Protein AF-M1D5B2-F1 (afdb_monomer)

Organism: Solanum tuberosum (NCBI:txid4113)

Solvent-accessible surface area (backbone atoms only — not comparable to full-atom values): 8892 Å² total; per-residue (Å²): 128,67,64,57,45,89,37,72,75,81,72,90,54,98,83,49,66,92,49,88,46,33,29,55,87,77,43,52,62,57,51,52,54,51,50,54,52,47,50,55,58,47,62,79,42,49,91,76,48,95,70,84,86,84,87,82,86,75,42,29,73,97,74,69,54,26,64,58,57,41,49,77,73,46,72,56,67,94,58,90,78,86,86,87,84,77,85,53,96,89,54,63,88,95,66,84,89,84,73,86,74,86,88,73,84,89,85,86,88,87,85,87,82,88,81,82,79,84,81,76,83,78,82,78,127

Mean predicted aligned error: 6.57 Å

Secondary structure (DSSP, 8-state):
----EE-------TT--SSTTEE-TT-HHHHHHHHHHHHHHHHTTGGG-SS-PPP-----TTTS-HHHHHHHTTTTTT-S--------TTS-TT-----SS--S----------PPP--------

Sequence (125 aa):
MNQSINLKELVDSEYKSKINGKMHACGHDAHVTMLLGAARLLQNRRDKLKGTVKLVFQPAEEGYAGASYMIEEGALDGVKAIFGMHVWPFIPTGIIGSRPGPIMAGAGRFTAIMARERWTCSNTT

Radius of gyration: 23.42 Å; Cα contacts (8 Å, |Δi|>4): 69; chains: 1; bounding box: 83×30×47 Å

pLDDT: mean 91.35, std 10.66, range [48.66, 98.44]

Foldseek 3Di:
DPQWAQAADPDDDPPADPDGRTDNPQCLVVQVVVLVVVVVVCVVCVVVDPDDDQRDSFPDPVPPPSVVVCVVVCSCPVPPDDDDDGDDPPDDPPDDDDDPDDDDDDDDDDDDDDDDDDDDDDDDD

InterPro domains:
  IPR002933 Peptidase M20 [PF01546] (14-101)
  IPR017439 Amidohydrolase [PTHR11014] (5-114)

Structure (mmCIF, N/CA/C/O backbone):
data_AF-M1D5B2-F1
#
_entry.id   AF-M1D5B2-F1
#
loop_
_atom_site.group_PDB
_atom_site.id
_atom_site.type_symbol
_atom_site.label_atom_id
_atom_site.label_alt_id
_atom_site.label_comp_id
_atom_site.label_asym_id
_atom_site.label_entity_id
_ato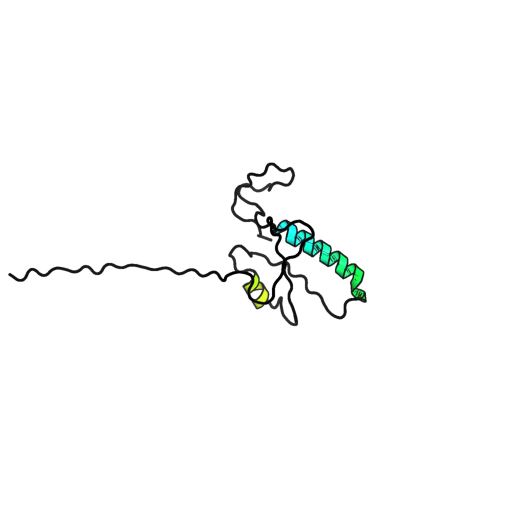m_site.label_seq_id
_atom_site.pdbx_PDB_ins_code
_atom_site.Cartn_x
_atom_site.Cartn_y
_atom_site.Cartn_z
_atom_site.occupancy
_atom_site.B_iso_or_equiv
_atom_site.auth_seq_id
_atom_site.auth_comp_id
_atom_site.auth_asym_id
_atom_site.auth_atom_id
_atom_site.pdbx_PDB_model_num
ATOM 1 N N . MET A 1 1 ? 0.283 11.909 -6.401 1.00 48.66 1 MET A N 1
ATOM 2 C CA . MET A 1 1 ? 0.651 10.562 -5.913 1.00 48.66 1 MET A CA 1
ATOM 3 C C . MET A 1 1 ? 1.099 9.752 -7.127 1.00 48.66 1 MET A C 1
ATOM 5 O O . MET A 1 1 ? 0.278 9.488 -7.993 1.00 48.66 1 MET A O 1
ATOM 9 N N . ASN A 1 2 ? 2.401 9.496 -7.291 1.00 59.34 2 ASN A N 1
ATOM 10 C CA . ASN A 1 2 ? 2.932 8.802 -8.472 1.00 59.34 2 ASN A CA 1
ATOM 11 C C . ASN A 1 2 ? 2.899 7.284 -8.230 1.00 59.34 2 ASN A C 1
ATOM 13 O O . ASN A 1 2 ? 3.831 6.741 -7.647 1.00 59.34 2 ASN A O 1
ATOM 17 N N . GLN A 1 3 ? 1.793 6.640 -8.605 1.00 72.69 3 GLN A N 1
ATOM 18 C CA . GLN A 1 3 ? 1.590 5.183 -8.502 1.00 72.69 3 GLN A CA 1
ATOM 19 C C . GLN A 1 3 ? 1.287 4.539 -9.865 1.00 72.69 3 GLN A C 1
ATOM 21 O O . GLN A 1 3 ? 0.752 3.436 -9.941 1.00 72.69 3 GLN A O 1
ATOM 26 N N . SER A 1 4 ? 1.572 5.270 -10.946 1.00 80.88 4 SER A N 1
ATOM 27 C CA . SER A 1 4 ? 1.425 4.792 -12.321 1.00 80.88 4 SER A CA 1
ATOM 28 C C . SER A 1 4 ? 2.779 4.344 -12.856 1.00 80.88 4 SER A C 1
ATOM 30 O O . SER A 1 4 ? 3.799 5.004 -12.626 1.00 80.88 4 SER A O 1
ATOM 32 N N . ILE A 1 5 ? 2.785 3.252 -13.609 1.00 84.94 5 ILE A N 1
ATOM 33 C CA . ILE A 1 5 ? 3.995 2.723 -14.236 1.00 84.94 5 ILE A CA 1
ATOM 34 C C . ILE A 1 5 ? 4.137 3.222 -15.673 1.00 84.94 5 ILE A C 1
ATOM 36 O O . ILE A 1 5 ? 3.162 3.641 -16.298 1.00 84.94 5 ILE A O 1
ATOM 40 N N . ASN A 1 6 ? 5.368 3.183 -16.193 1.00 88.62 6 ASN A N 1
ATOM 41 C CA . ASN A 1 6 ? 5.669 3.496 -17.590 1.00 88.62 6 ASN A CA 1
ATOM 42 C C . ASN A 1 6 ? 5.247 2.329 -18.490 1.00 88.62 6 ASN A C 1
ATOM 44 O O . ASN A 1 6 ? 6.071 1.498 -18.868 1.00 88.62 6 ASN A O 1
ATOM 48 N N . LEU A 1 7 ? 3.957 2.255 -18.801 1.00 88.56 7 LEU A N 1
ATOM 49 C CA . LEU A 1 7 ? 3.382 1.224 -19.651 1.00 88.56 7 LEU A CA 1
ATOM 50 C C . LEU A 1 7 ? 2.316 1.837 -20.558 1.00 88.56 7 LEU A C 1
ATOM 52 O O . LEU A 1 7 ? 1.515 2.669 -20.127 1.00 88.56 7 LEU A O 1
ATOM 56 N N . LYS A 1 8 ? 2.299 1.419 -21.826 1.00 89.19 8 LYS A N 1
ATOM 57 C CA . LYS A 1 8 ? 1.218 1.766 -22.748 1.00 89.19 8 LYS A CA 1
ATOM 58 C C . LYS A 1 8 ? -0.011 0.929 -22.406 1.00 89.19 8 LYS A C 1
ATOM 60 O O . LYS A 1 8 ? 0.033 -0.294 -22.506 1.00 89.19 8 LYS A O 1
ATOM 65 N N . GLU A 1 9 ? -1.103 1.596 -22.061 1.00 91.38 9 GLU A N 1
ATOM 66 C CA . GLU A 1 9 ? -2.392 0.941 -21.880 1.00 91.38 9 GLU A CA 1
ATOM 67 C C . GLU A 1 9 ? -2.927 0.454 -23.233 1.00 91.38 9 GLU A C 1
ATOM 69 O O . GLU A 1 9 ? -3.011 1.220 -24.195 1.00 91.38 9 GLU A O 1
ATOM 74 N N . LEU A 1 10 ? -3.218 -0.846 -23.317 1.00 91.62 10 LEU A N 1
ATOM 75 C CA . LEU A 1 10 ? -3.745 -1.493 -24.525 1.00 91.62 10 LEU A CA 1
ATOM 76 C C . LEU A 1 10 ? -5.254 -1.737 -24.451 1.00 91.62 10 LEU A C 1
ATOM 78 O O . LEU A 1 10 ? -5.873 -2.030 -25.470 1.00 91.62 10 LEU A O 1
ATOM 82 N N . VAL A 1 11 ? -5.832 -1.639 -23.252 1.00 89.06 11 VAL A N 1
ATOM 83 C CA . VAL A 1 11 ? -7.267 -1.808 -23.032 1.00 89.06 11 VAL A CA 1
ATOM 84 C C . VAL A 1 11 ? -7.992 -0.595 -23.601 1.00 89.06 11 VAL A C 1
ATOM 86 O O . VAL A 1 11 ? -7.654 0.546 -23.281 1.00 89.06 11 VAL A O 1
ATOM 89 N N . ASP A 1 12 ? -9.005 -0.839 -24.429 1.00 89.81 12 ASP A N 1
ATOM 90 C CA . ASP A 1 12 ? -9.911 0.218 -24.861 1.00 89.81 12 ASP A CA 1
ATOM 91 C C . ASP A 1 12 ? -11.080 0.310 -23.878 1.00 89.81 12 ASP A C 1
ATOM 93 O O . ASP A 1 12 ? -11.957 -0.551 -23.828 1.00 89.81 12 ASP A O 1
ATOM 97 N N . SER A 1 13 ? -11.019 1.326 -23.023 1.00 90.06 13 SER A N 1
ATOM 98 C CA . SER A 1 13 ? -11.967 1.589 -21.943 1.00 90.06 13 SER A CA 1
ATOM 99 C C . SER A 1 13 ? -12.228 3.087 -21.855 1.00 90.06 13 SER A C 1
ATOM 101 O O . SER A 1 13 ? -11.328 3.898 -22.092 1.00 90.06 13 SER A O 1
ATOM 103 N N . GLU A 1 14 ? -13.440 3.468 -21.452 1.00 94.25 14 GLU A N 1
ATOM 104 C CA . GLU A 1 14 ? -13.795 4.865 -21.164 1.00 94.25 14 GLU A CA 1
ATOM 105 C C . GLU A 1 14 ? -12.971 5.449 -20.003 1.00 94.25 14 GLU A C 1
ATOM 107 O O . GLU A 1 14 ? -12.782 6.663 -19.915 1.00 94.25 14 GLU A O 1
ATOM 112 N N . TYR A 1 15 ? -12.440 4.580 -19.137 1.00 91.25 15 TYR A N 1
ATOM 113 C CA . TYR A 1 15 ? -11.644 4.944 -17.963 1.00 91.25 15 TYR A CA 1
ATOM 114 C C . TYR A 1 15 ? -10.132 4.849 -18.190 1.00 91.25 15 TYR A C 1
ATOM 116 O O . TYR A 1 15 ? -9.372 4.989 -17.231 1.00 91.25 15 TYR A O 1
ATOM 124 N N . LYS A 1 16 ? -9.687 4.615 -19.434 1.00 92.75 16 LYS A N 1
ATOM 125 C CA . LYS A 1 16 ? -8.260 4.527 -19.754 1.00 92.75 16 LYS A CA 1
ATOM 126 C C . LYS A 1 16 ? -7.508 5.787 -19.343 1.00 92.75 16 LYS A C 1
ATOM 128 O O . LYS A 1 16 ? -8.050 6.899 -19.328 1.00 92.75 16 LYS A O 1
ATOM 133 N N . SER A 1 17 ? -6.226 5.619 -19.057 1.00 94.38 17 SER A N 1
ATOM 134 C CA . SER A 1 17 ? -5.330 6.718 -18.749 1.00 94.38 17 SER A CA 1
ATOM 135 C C . SER A 1 17 ? -5.370 7.785 -19.841 1.00 94.38 17 SER A C 1
ATOM 137 O O . SER A 1 17 ? -5.231 7.514 -21.034 1.00 94.38 17 SER A O 1
ATOM 139 N N . LYS A 1 18 ? -5.510 9.040 -19.411 1.00 93.50 18 LYS A N 1
ATOM 140 C CA . LYS A 1 18 ? -5.403 10.215 -20.288 1.00 93.50 18 LYS A CA 1
ATOM 141 C C . LYS A 1 18 ? -3.948 10.619 -20.545 1.00 93.50 18 LYS A C 1
ATOM 143 O O . LYS A 1 18 ? -3.697 11.524 -21.336 1.00 93.50 18 LYS A O 1
ATOM 148 N N . ILE A 1 19 ? -2.993 9.983 -19.861 1.00 92.88 19 ILE A N 1
ATOM 149 C CA . ILE A 1 19 ? -1.563 10.260 -19.976 1.00 92.88 19 ILE A CA 1
ATOM 150 C C . ILE A 1 19 ? -0.919 9.116 -20.756 1.00 92.88 19 ILE A C 1
ATOM 152 O O . ILE A 1 19 ? -0.776 8.001 -20.254 1.00 92.88 19 ILE A O 1
ATOM 156 N N . ASN A 1 20 ? -0.499 9.407 -21.986 1.00 90.81 20 ASN A N 1
ATOM 157 C CA . ASN A 1 20 ? 0.148 8.422 -22.847 1.00 90.81 20 ASN A CA 1
ATOM 158 C C . ASN A 1 20 ? 1.399 7.826 -22.181 1.00 90.81 20 ASN A C 1
ATOM 160 O O . ASN A 1 20 ? 2.264 8.549 -21.689 1.00 90.81 20 ASN A O 1
ATOM 164 N N . GLY A 1 21 ? 1.495 6.493 -22.194 1.00 92.19 21 GLY A N 1
ATOM 165 C CA . GLY A 1 21 ? 2.613 5.751 -21.605 1.00 92.19 21 GLY A CA 1
ATOM 166 C C . GLY A 1 21 ? 2.577 5.636 -20.080 1.00 92.19 21 GLY A C 1
ATOM 167 O O . GLY A 1 21 ? 3.567 5.200 -19.497 1.00 92.19 21 GLY A O 1
ATOM 168 N N . LYS A 1 22 ? 1.467 6.012 -19.431 1.00 91.56 22 LYS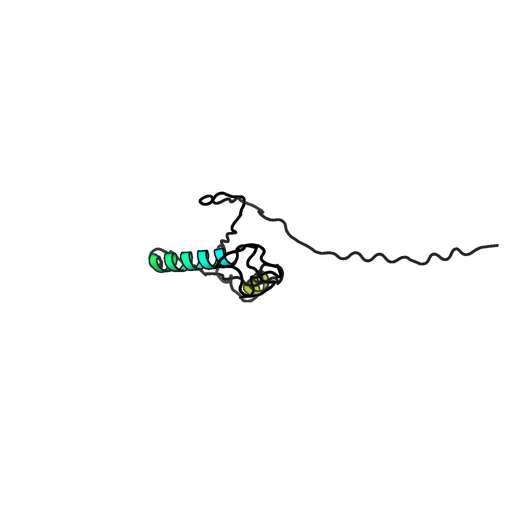 A N 1
ATOM 169 C CA . LYS A 1 22 ? 1.239 5.825 -17.996 1.00 91.56 22 LYS A CA 1
ATOM 170 C C . LYS A 1 22 ? -0.050 5.055 -17.750 1.00 91.56 22 LYS A C 1
ATOM 172 O O . LYS A 1 22 ? -1.060 5.363 -18.370 1.00 91.56 22 LYS A O 1
ATOM 177 N N . MET A 1 23 ? -0.026 4.111 -16.812 1.00 93.38 23 MET A N 1
ATOM 178 C CA . MET A 1 23 ? -1.170 3.258 -16.470 1.00 93.38 23 MET A CA 1
ATOM 179 C C . MET A 1 23 ? -1.071 2.770 -15.014 1.00 93.38 23 MET A C 1
ATOM 181 O O . MET A 1 23 ? 0.031 2.539 -14.512 1.00 93.38 23 MET A O 1
ATOM 185 N N . HIS A 1 24 ? -2.210 2.564 -14.343 1.00 93.31 24 HIS A N 1
ATOM 186 C CA . HIS A 1 24 ? -2.290 1.875 -13.045 1.00 93.31 24 HIS A CA 1
ATOM 187 C C . HIS A 1 24 ? -2.391 0.352 -13.222 1.00 93.31 24 HIS A C 1
ATOM 189 O O . HIS A 1 24 ? -3.380 -0.280 -12.871 1.00 93.31 24 HIS A O 1
ATOM 195 N N . ALA A 1 25 ? -1.348 -0.261 -13.783 1.00 92.62 25 ALA A N 1
ATOM 196 C CA . ALA A 1 25 ? -1.397 -1.672 -14.178 1.00 92.62 25 ALA A CA 1
ATOM 197 C C . ALA A 1 25 ? -1.392 -2.663 -13.002 1.00 92.62 25 ALA A C 1
ATOM 199 O O . ALA A 1 25 ? -1.743 -3.824 -13.188 1.00 92.62 25 ALA A O 1
ATOM 200 N N . CYS A 1 26 ? -0.999 -2.209 -11.809 1.00 94.50 26 CYS A N 1
ATOM 201 C CA . CYS A 1 26 ? -0.958 -3.012 -10.586 1.00 94.50 26 CYS A CA 1
ATOM 202 C C . CYS A 1 26 ? -2.230 -2.855 -9.719 1.00 94.50 26 CYS A C 1
ATOM 204 O O . CYS A 1 26 ? -2.354 -3.452 -8.652 1.00 94.50 26 CYS A O 1
ATOM 206 N N . GLY A 1 27 ? -3.207 -2.053 -10.170 1.00 94.50 27 GLY A N 1
ATOM 207 C CA . GLY A 1 27 ? -4.467 -1.833 -9.449 1.00 94.50 27 GLY A CA 1
ATOM 208 C C . GLY A 1 27 ? -4.362 -0.891 -8.243 1.00 94.50 27 GLY A C 1
ATOM 209 O O . GLY A 1 27 ? -5.206 -0.940 -7.347 1.00 94.50 27 GLY A O 1
ATOM 210 N N . HIS A 1 28 ? -3.333 -0.038 -8.188 1.00 96.69 28 HIS A N 1
ATOM 211 C CA . HIS A 1 28 ? -3.150 0.939 -7.104 1.00 96.69 28 HIS A CA 1
ATOM 212 C C . HIS A 1 28 ? -4.285 1.969 -7.017 1.00 96.69 28 HIS A C 1
ATOM 214 O O . HIS A 1 28 ? -4.609 2.450 -5.933 1.00 96.69 28 HIS A O 1
ATOM 220 N N . ASP A 1 29 ? -4.917 2.286 -8.143 1.00 95.19 29 ASP A N 1
ATOM 221 C CA . ASP A 1 29 ? -6.162 3.048 -8.196 1.00 95.19 29 ASP A CA 1
ATOM 222 C C . ASP A 1 29 ? -7.285 2.349 -7.414 1.00 95.19 29 ASP A C 1
ATOM 224 O O . ASP A 1 29 ? -7.902 2.963 -6.540 1.00 95.19 29 ASP A O 1
ATOM 228 N N . ALA A 1 30 ? -7.481 1.046 -7.635 1.00 96.00 30 ALA A N 1
ATOM 229 C CA . ALA A 1 30 ? -8.449 0.250 -6.890 1.00 96.00 30 ALA A CA 1
ATOM 230 C C . ALA A 1 30 ? -8.132 0.220 -5.385 1.00 96.00 30 ALA A C 1
ATOM 232 O O . ALA A 1 30 ? -9.039 0.412 -4.574 1.00 96.00 30 ALA A O 1
ATOM 233 N N . HIS A 1 31 ? -6.865 0.044 -4.983 1.00 97.88 31 HIS A N 1
ATOM 234 C CA . HIS A 1 31 ? -6.481 0.041 -3.559 1.00 97.88 31 HIS A CA 1
ATOM 235 C C . HIS A 1 31 ? -6.771 1.380 -2.881 1.00 97.88 31 HIS A C 1
ATOM 237 O O . HIS A 1 31 ? -7.325 1.402 -1.780 1.00 97.88 31 HIS A O 1
ATOM 243 N N . VAL A 1 32 ? -6.456 2.500 -3.543 1.00 97.62 32 VAL A N 1
ATOM 244 C CA . VAL A 1 32 ? -6.758 3.845 -3.031 1.00 97.62 32 VAL A CA 1
ATOM 245 C C . VAL A 1 32 ? -8.266 4.026 -2.866 1.00 97.62 32 VAL A C 1
ATOM 247 O O . VAL A 1 32 ? -8.716 4.459 -1.803 1.00 97.62 32 VAL A O 1
ATOM 250 N N . THR A 1 33 ? -9.068 3.648 -3.867 1.00 97.62 33 THR A N 1
ATOM 251 C CA . THR A 1 33 ? -10.535 3.729 -3.783 1.00 97.62 33 THR A CA 1
ATOM 252 C C . THR A 1 33 ? -11.095 2.851 -2.661 1.00 97.62 33 THR A C 1
ATOM 254 O O . THR A 1 33 ? -11.944 3.308 -1.891 1.00 97.62 33 THR A O 1
ATOM 257 N N . MET A 1 34 ? -10.603 1.618 -2.513 1.00 97.88 34 MET A N 1
ATOM 258 C CA . MET A 1 34 ? -11.006 0.709 -1.436 1.00 97.88 34 MET A CA 1
ATOM 259 C C . MET A 1 34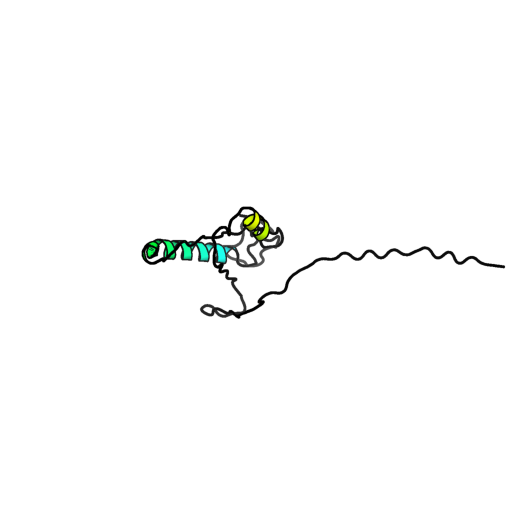 ? -10.671 1.282 -0.054 1.00 97.88 34 MET A C 1
ATOM 261 O O . MET A 1 34 ? -11.524 1.256 0.837 1.00 97.88 34 MET A O 1
ATOM 265 N N . LEU A 1 35 ? -9.475 1.856 0.128 1.00 98.25 35 LEU A N 1
ATOM 266 C CA . LEU A 1 35 ? -9.070 2.459 1.400 1.00 98.25 35 LEU A CA 1
ATOM 267 C C . LEU A 1 35 ? -9.891 3.712 1.733 1.00 98.25 35 LEU A C 1
ATOM 269 O O . LEU A 1 35 ? -10.263 3.900 2.889 1.00 98.25 35 LEU A O 1
ATOM 273 N N . LEU A 1 36 ? -10.245 4.535 0.741 1.00 98.44 36 LEU A N 1
ATOM 274 C CA . LEU A 1 36 ? -11.174 5.658 0.928 1.00 98.44 36 LEU A CA 1
ATOM 275 C C . LEU A 1 36 ? -12.576 5.179 1.344 1.00 98.44 36 LEU A C 1
ATOM 277 O O . LEU A 1 36 ? -13.200 5.765 2.232 1.00 98.44 36 LEU A O 1
ATOM 281 N N . GLY A 1 37 ? -13.062 4.082 0.758 1.00 98.38 37 GLY A N 1
ATOM 282 C CA . GLY A 1 37 ? -14.304 3.432 1.180 1.00 98.38 37 GLY A CA 1
ATOM 283 C C . GLY A 1 37 ? -14.235 2.937 2.628 1.00 98.38 37 GLY A C 1
ATOM 284 O O . GLY A 1 37 ? -15.127 3.226 3.431 1.00 98.38 37 GLY A O 1
ATOM 285 N N . ALA A 1 38 ? -13.143 2.260 2.993 1.00 97.88 38 ALA A N 1
ATOM 286 C CA . ALA A 1 38 ? -12.893 1.818 4.362 1.00 97.88 38 ALA A CA 1
ATOM 287 C C . ALA A 1 38 ? -12.828 3.002 5.338 1.00 97.88 38 ALA A C 1
ATOM 289 O O . ALA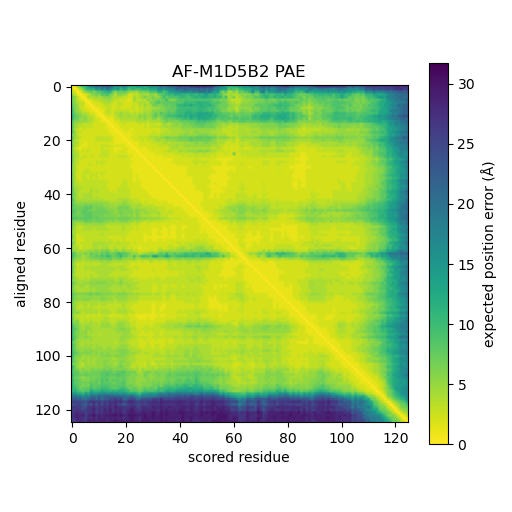 A 1 38 ? -13.456 2.949 6.393 1.00 97.88 38 ALA A O 1
ATOM 290 N N . ALA A 1 39 ? -12.160 4.098 4.967 1.00 98.00 39 ALA A N 1
ATOM 291 C CA . ALA A 1 39 ? -12.086 5.323 5.759 1.00 98.00 39 ALA A CA 1
ATOM 292 C C . ALA A 1 39 ? -13.480 5.872 6.087 1.00 98.00 39 ALA A C 1
ATOM 294 O O . ALA A 1 39 ? -13.777 6.160 7.246 1.00 98.00 39 ALA A O 1
ATOM 295 N N . ARG A 1 40 ? -14.371 5.939 5.088 1.00 98.31 40 ARG A N 1
ATOM 296 C CA . ARG A 1 40 ? -15.764 6.368 5.277 1.00 98.31 40 ARG A CA 1
ATOM 297 C C . ARG A 1 40 ? -16.521 5.447 6.237 1.00 98.31 40 ARG A C 1
ATOM 299 O O . ARG A 1 40 ? -17.219 5.926 7.129 1.00 98.31 40 ARG A O 1
ATOM 306 N N . LEU A 1 41 ? -16.393 4.131 6.070 1.00 98.19 41 LEU A N 1
ATOM 307 C CA . LEU A 1 41 ? -17.071 3.150 6.926 1.00 98.19 41 LEU A CA 1
ATOM 308 C C . LEU A 1 41 ? -16.554 3.175 8.369 1.00 98.19 41 LEU A C 1
ATOM 310 O O . LEU A 1 41 ? -17.352 3.069 9.300 1.00 98.19 41 LEU A O 1
ATOM 314 N N . LEU A 1 42 ? -15.243 3.331 8.552 1.00 97.75 42 LEU A N 1
ATOM 315 C CA . LEU A 1 42 ? -14.599 3.449 9.859 1.00 97.75 42 LEU A CA 1
ATOM 316 C C . LEU A 1 42 ? -15.004 4.742 10.560 1.00 97.75 42 LEU A C 1
ATOM 318 O O . LEU A 1 42 ? -15.350 4.707 11.738 1.00 97.75 42 LEU A O 1
ATOM 322 N N . GLN A 1 43 ? -15.034 5.859 9.832 1.00 97.56 43 GLN A N 1
ATOM 323 C CA . GLN A 1 43 ? -15.458 7.145 10.377 1.00 97.56 43 GLN A CA 1
ATOM 324 C C . GLN A 1 43 ? -16.901 7.086 10.896 1.00 97.56 43 GLN A C 1
ATOM 326 O O . GLN A 1 43 ? -17.177 7.546 12.001 1.00 97.56 43 GLN A O 1
ATOM 331 N N . ASN A 1 44 ? -17.801 6.437 10.153 1.00 97.81 44 ASN A N 1
ATOM 332 C CA . ASN A 1 44 ? -19.197 6.235 10.558 1.00 97.81 44 ASN A CA 1
ATOM 333 C C . ASN A 1 44 ? -19.374 5.290 11.760 1.00 97.81 44 ASN A C 1
ATOM 335 O O . ASN A 1 44 ? -20.482 5.154 12.270 1.00 97.81 44 ASN A O 1
ATOM 339 N N . ARG A 1 45 ? -18.315 4.588 12.177 1.00 96.94 45 ARG A N 1
ATOM 340 C CA . ARG A 1 45 ? -18.318 3.621 13.287 1.00 96.94 45 ARG A CA 1
ATOM 341 C C . ARG A 1 45 ? -17.270 3.966 14.343 1.00 96.94 45 ARG A C 1
ATOM 343 O O . ARG A 1 45 ? -16.860 3.091 15.106 1.00 96.94 45 ARG A O 1
ATOM 350 N N . ARG A 1 46 ? -16.794 5.214 14.360 1.00 96.62 46 ARG A N 1
ATOM 351 C CA . ARG A 1 46 ? -15.676 5.656 15.202 1.00 96.62 46 ARG A CA 1
ATOM 352 C C . ARG A 1 46 ? -15.947 5.445 16.693 1.00 96.62 46 ARG A C 1
ATOM 354 O O . ARG A 1 46 ? -15.027 5.119 17.430 1.00 96.62 46 ARG A O 1
ATOM 361 N N . ASP A 1 47 ? -17.199 5.581 17.115 1.00 97.19 47 ASP A N 1
ATOM 362 C CA . ASP A 1 47 ? -17.693 5.310 18.471 1.00 97.19 47 ASP A CA 1
ATOM 363 C C . ASP A 1 47 ? -17.475 3.855 18.924 1.00 97.19 47 ASP A C 1
ATOM 365 O O . ASP A 1 47 ? -17.326 3.587 20.114 1.00 97.19 47 ASP A O 1
ATOM 369 N N . LYS A 1 48 ? -17.401 2.913 17.978 1.00 97.38 48 LYS A N 1
ATOM 370 C CA . LYS A 1 48 ? -17.191 1.482 18.248 1.00 97.38 48 LYS A CA 1
ATOM 371 C C . LYS A 1 48 ? -15.716 1.080 18.236 1.00 97.38 48 LYS A C 1
ATOM 373 O O . LYS A 1 48 ? -15.391 -0.052 18.600 1.00 97.38 48 LYS A O 1
ATOM 378 N N . LEU A 1 49 ? -14.821 1.967 17.800 1.00 96.25 49 LEU A N 1
ATOM 379 C CA . LEU A 1 49 ? -13.394 1.680 17.691 1.00 96.25 49 LEU A CA 1
ATOM 380 C C . LEU A 1 49 ? -12.702 1.883 19.042 1.00 96.25 49 LEU A C 1
ATOM 382 O O . LEU A 1 49 ? -12.651 2.984 19.582 1.00 96.25 49 LEU A O 1
ATOM 386 N N . LYS A 1 50 ? -12.103 0.812 19.571 1.00 96.12 50 LYS A N 1
ATOM 387 C CA . LYS A 1 50 ? -11.290 0.846 20.797 1.00 96.12 50 LYS A CA 1
ATOM 388 C C . LYS A 1 50 ? -9.833 1.192 20.479 1.00 96.12 50 LYS A C 1
ATOM 390 O O . LYS A 1 50 ? -8.936 0.379 20.689 1.00 96.12 50 LYS A O 1
ATOM 395 N N . GLY A 1 51 ? -9.609 2.379 19.920 1.0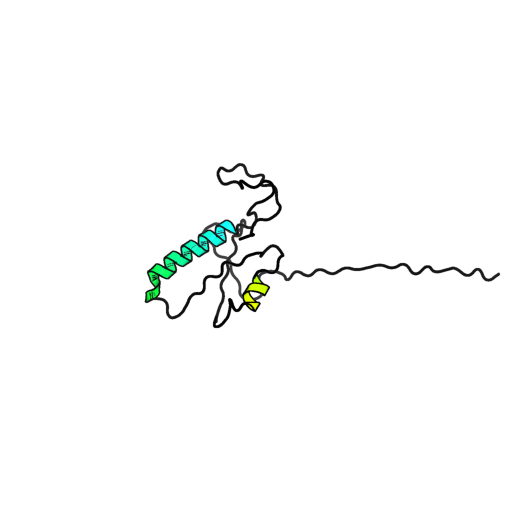0 95.50 51 GLY A N 1
ATOM 396 C CA . GLY A 1 51 ? -8.281 2.867 19.554 1.00 95.50 51 GLY A CA 1
ATOM 397 C C . GLY A 1 51 ? -8.297 3.770 18.326 1.00 95.50 51 GLY A C 1
ATOM 398 O O . GLY A 1 51 ? -9.335 4.305 17.941 1.00 95.50 51 GLY A O 1
ATOM 399 N N . THR A 1 52 ? -7.131 3.913 17.702 1.00 96.19 52 THR A N 1
ATOM 400 C CA . THR A 1 52 ? -6.928 4.780 16.538 1.00 96.19 52 THR A CA 1
ATOM 401 C C . THR A 1 52 ? -6.573 3.942 15.320 1.00 96.19 52 THR A C 1
ATOM 403 O O . THR A 1 52 ? -5.693 3.087 15.389 1.00 96.19 52 THR A O 1
ATOM 406 N N . VAL A 1 53 ? -7.224 4.224 14.192 1.00 97.38 53 VAL A N 1
ATOM 407 C CA . VAL A 1 53 ? -6.835 3.688 12.885 1.00 97.38 53 VAL A CA 1
ATOM 408 C C . VAL A 1 53 ? -6.090 4.781 12.127 1.00 97.38 53 VAL A C 1
ATOM 410 O O . VAL A 1 53 ? -6.650 5.848 11.882 1.00 97.38 53 VAL A O 1
ATOM 413 N N . LYS A 1 54 ? -4.831 4.522 11.762 1.00 97.12 54 LYS A N 1
ATOM 414 C CA . LYS A 1 54 ? -4.067 5.365 10.834 1.00 97.12 54 LYS A CA 1
ATOM 415 C C . LYS A 1 54 ? -4.265 4.839 9.411 1.00 97.12 54 LYS A C 1
ATOM 417 O O . LYS A 1 54 ? -4.094 3.647 9.171 1.00 97.12 54 LYS A O 1
ATOM 422 N N . LEU A 1 55 ? -4.635 5.718 8.483 1.00 97.69 55 LEU A N 1
ATOM 423 C CA . LEU A 1 55 ? -4.800 5.387 7.066 1.00 97.69 55 LEU A CA 1
ATOM 424 C C . LEU A 1 55 ? -3.519 5.761 6.320 1.00 97.69 55 LEU A C 1
ATOM 426 O O . LEU A 1 55 ? -3.105 6.918 6.360 1.00 97.69 55 LEU A O 1
ATOM 430 N N . VAL A 1 56 ? -2.899 4.789 5.654 1.00 97.19 56 VAL A N 1
ATOM 431 C CA . VAL A 1 56 ? -1.596 4.958 5.000 1.00 97.19 56 VAL A CA 1
ATOM 432 C C . VAL A 1 56 ? -1.780 4.893 3.487 1.00 97.19 56 VAL A C 1
ATOM 434 O O . VAL A 1 56 ? -2.002 3.824 2.926 1.00 97.19 56 VAL A O 1
ATOM 437 N N . PHE A 1 57 ? -1.681 6.045 2.824 1.00 97.06 57 PHE A N 1
ATOM 438 C CA . PHE A 1 57 ? -1.662 6.146 1.363 1.00 97.06 57 PHE A CA 1
ATOM 439 C C . PHE A 1 57 ? -0.211 6.196 0.890 1.00 97.06 57 PHE A C 1
ATOM 441 O O . PHE A 1 57 ? 0.332 7.268 0.623 1.00 97.06 57 PHE A O 1
ATOM 448 N N . GLN A 1 58 ? 0.429 5.026 0.854 1.00 96.56 58 GLN A N 1
ATOM 449 C CA . GLN A 1 58 ? 1.833 4.925 0.474 1.00 96.56 58 GLN A CA 1
ATOM 450 C C . GLN A 1 58 ? 2.025 5.360 -0.985 1.00 96.56 58 GLN A C 1
ATOM 452 O O . GLN A 1 58 ? 1.270 4.898 -1.842 1.00 96.56 58 GLN A O 1
ATOM 457 N N . PRO A 1 59 ? 3.001 6.228 -1.304 1.00 95.19 59 PRO A N 1
ATOM 458 C CA . PRO A 1 59 ? 3.423 6.486 -2.675 1.00 95.19 59 PRO A CA 1
ATOM 459 C C . PRO A 1 59 ? 4.503 5.485 -3.129 1.00 95.19 59 PRO A C 1
ATOM 461 O O . PRO A 1 59 ? 5.076 4.756 -2.321 1.00 95.19 59 PRO A O 1
ATOM 464 N N . ALA A 1 60 ? 4.839 5.513 -4.421 1.00 93.12 60 ALA A N 1
ATOM 465 C CA . ALA A 1 60 ? 6.132 5.047 -4.920 1.00 93.12 60 ALA A CA 1
ATOM 466 C C . ALA A 1 60 ? 6.476 3.568 -4.598 1.00 93.12 60 ALA A C 1
ATOM 468 O O . ALA A 1 60 ? 7.629 3.237 -4.306 1.00 93.12 60 ALA A O 1
ATOM 469 N N . GLU A 1 61 ? 5.475 2.682 -4.645 1.00 93.25 61 GLU A N 1
ATOM 470 C CA . GLU A 1 61 ? 5.637 1.252 -4.331 1.00 93.25 61 GLU A CA 1
ATOM 471 C C . GLU A 1 61 ? 6.498 0.535 -5.387 1.00 93.25 61 GLU A C 1
ATOM 473 O O . GLU A 1 61 ? 7.449 -0.154 -5.029 1.00 93.25 61 GLU A O 1
ATOM 478 N N . GLU A 1 62 ? 6.285 0.865 -6.663 1.00 89.88 62 GLU A N 1
ATOM 479 C CA . GLU A 1 62 ? 6.841 0.208 -7.863 1.00 89.88 62 GLU A CA 1
ATOM 480 C C . GLU A 1 62 ? 8.377 0.306 -8.042 1.00 89.88 62 GLU A C 1
ATOM 482 O O . GLU A 1 62 ? 8.916 -0.010 -9.104 1.00 89.88 62 GLU A O 1
ATOM 487 N N . GLY A 1 63 ? 9.119 0.785 -7.038 1.00 82.56 63 GLY A N 1
ATOM 488 C CA . GLY A 1 63 ? 10.588 0.776 -7.062 1.00 82.56 63 GLY A CA 1
ATOM 489 C C . GLY A 1 63 ? 11.288 2.005 -6.490 1.00 82.56 63 GLY A C 1
ATOM 490 O O . GLY A 1 63 ? 12.511 2.084 -6.577 1.00 82.56 63 GLY A O 1
ATOM 491 N N . TYR A 1 64 ? 10.553 2.948 -5.899 1.00 82.38 64 TYR A N 1
ATOM 492 C CA . TYR A 1 64 ? 11.113 4.173 -5.308 1.00 82.38 64 TYR A CA 1
ATOM 493 C C . TYR A 1 64 ? 11.145 4.141 -3.772 1.00 82.38 64 TYR A C 1
ATOM 495 O O . TYR A 1 64 ? 11.326 5.177 -3.140 1.00 82.38 64 TYR A O 1
ATOM 503 N N . ALA A 1 65 ? 10.963 2.959 -3.173 1.00 89.12 65 ALA A N 1
ATOM 504 C CA . ALA A 1 65 ? 11.073 2.726 -1.732 1.00 89.12 65 ALA A CA 1
ATOM 505 C C . ALA A 1 65 ? 10.150 3.602 -0.861 1.00 89.12 65 ALA A C 1
ATOM 507 O O . ALA A 1 65 ? 10.505 3.944 0.265 1.00 89.12 65 ALA A O 1
ATOM 508 N N . GLY A 1 66 ? 8.943 3.938 -1.338 1.00 95.00 66 GLY A N 1
ATOM 509 C CA . GLY A 1 66 ? 8.042 4.843 -0.611 1.00 95.00 66 GLY A CA 1
ATOM 510 C C . GLY A 1 66 ? 7.698 4.392 0.815 1.00 95.00 66 GLY A C 1
ATOM 511 O O . GLY A 1 66 ? 7.569 5.229 1.702 1.00 95.00 66 GLY A O 1
ATOM 512 N N . ALA A 1 67 ? 7.628 3.080 1.068 1.00 95.38 67 ALA A N 1
ATOM 513 C CA . ALA A 1 67 ? 7.443 2.541 2.416 1.00 95.38 67 ALA A CA 1
ATOM 514 C C . ALA A 1 67 ? 8.591 2.913 3.374 1.00 95.38 67 ALA A C 1
ATOM 516 O O . ALA A 1 67 ? 8.320 3.261 4.519 1.00 95.38 67 ALA A O 1
ATOM 517 N N . SER A 1 68 ? 9.850 2.866 2.913 1.00 95.62 68 SER A N 1
ATOM 518 C CA . SER A 1 68 ? 11.029 3.175 3.743 1.00 95.62 68 SER A CA 1
ATOM 519 C C . SER A 1 68 ? 10.968 4.613 4.239 1.00 95.62 68 SER A C 1
ATOM 521 O O . SER A 1 68 ? 10.991 4.848 5.443 1.00 95.62 68 SER A O 1
ATOM 523 N N . TYR A 1 69 ? 10.761 5.557 3.317 1.00 96.50 69 TYR A N 1
ATOM 524 C CA . TYR A 1 69 ? 10.667 6.978 3.647 1.00 96.50 69 TYR A CA 1
ATOM 525 C C . TYR A 1 69 ? 9.510 7.279 4.601 1.00 96.50 69 TYR A C 1
ATOM 527 O O . TYR A 1 69 ? 9.692 7.987 5.582 1.00 96.50 69 TYR A O 1
ATOM 535 N N . MET A 1 70 ? 8.331 6.688 4.383 1.00 97.44 70 MET A N 1
ATOM 536 C CA . MET A 1 70 ? 7.208 6.888 5.304 1.00 97.44 70 MET A CA 1
ATOM 537 C C . MET A 1 70 ? 7.499 6.365 6.714 1.00 97.44 70 MET A C 1
ATOM 539 O O . MET A 1 70 ? 7.059 6.965 7.692 1.00 97.44 70 MET A O 1
ATOM 543 N N . ILE A 1 71 ? 8.207 5.239 6.833 1.00 97.38 71 ILE A N 1
ATOM 544 C CA . ILE A 1 71 ? 8.610 4.697 8.135 1.00 97.38 71 ILE A CA 1
ATOM 545 C C . ILE A 1 71 ? 9.611 5.637 8.810 1.00 97.38 71 ILE A C 1
ATOM 547 O O . ILE A 1 71 ? 9.431 5.949 9.984 1.00 97.38 71 ILE A O 1
ATOM 551 N N . GLU A 1 72 ? 10.616 6.116 8.074 1.00 97.38 72 GLU A N 1
ATOM 552 C CA . GLU A 1 72 ? 11.610 7.086 8.558 1.00 97.38 72 GLU A CA 1
ATOM 553 C C . GLU A 1 72 ? 10.963 8.403 9.024 1.00 97.38 72 GLU A C 1
ATOM 555 O O . GLU A 1 72 ? 11.402 8.995 10.006 1.00 97.38 72 GLU A O 1
ATOM 560 N N . GLU A 1 73 ? 9.876 8.824 8.376 1.00 97.31 73 GLU A N 1
ATOM 561 C CA . GLU A 1 73 ? 9.078 10.007 8.729 1.00 97.31 73 GLU A CA 1
ATOM 562 C C . GLU A 1 73 ? 8.047 9.758 9.853 1.00 97.31 73 GLU A C 1
ATOM 564 O O . GLU A 1 73 ? 7.231 10.630 10.159 1.00 97.31 73 GLU A O 1
ATOM 569 N N . GLY A 1 74 ? 8.049 8.577 10.480 1.00 97.50 74 GLY A N 1
ATOM 570 C CA . GLY A 1 74 ? 7.210 8.280 11.648 1.00 97.50 74 GLY A CA 1
ATOM 571 C C . GLY A 1 74 ? 5.771 7.864 11.322 1.00 97.50 74 GLY A C 1
ATOM 572 O O . GLY A 1 74 ? 4.895 7.867 12.196 1.00 97.50 74 GLY A O 1
ATOM 573 N N . ALA A 1 75 ? 5.475 7.448 10.082 1.00 96.75 75 ALA A N 1
ATOM 574 C CA . ALA A 1 75 ? 4.128 6.997 9.709 1.00 96.75 75 ALA A CA 1
ATOM 575 C C . ALA A 1 75 ? 3.624 5.842 10.599 1.00 96.75 75 ALA A C 1
ATOM 577 O O . ALA A 1 75 ? 2.419 5.737 10.862 1.00 96.75 75 ALA A O 1
ATOM 578 N N . LEU A 1 76 ? 4.541 5.007 11.105 1.00 97.06 76 LEU A N 1
ATOM 579 C CA . LEU A 1 76 ? 4.238 3.862 11.968 1.00 97.06 76 LEU A CA 1
ATOM 580 C C . LEU A 1 76 ? 4.405 4.133 13.470 1.00 97.06 76 LEU A C 1
ATOM 582 O O . LEU A 1 76 ? 4.210 3.221 14.274 1.00 97.06 76 LEU A O 1
ATOM 586 N N . ASP A 1 77 ? 4.670 5.371 13.886 1.00 97.50 77 ASP A N 1
ATOM 587 C CA . ASP A 1 77 ? 4.847 5.685 15.305 1.00 97.50 77 ASP A CA 1
ATOM 588 C C . ASP A 1 77 ? 3.582 5.356 16.108 1.00 97.50 77 ASP A C 1
ATOM 590 O O . ASP A 1 77 ? 2.467 5.762 15.759 1.00 97.50 77 ASP A O 1
ATOM 594 N N . GLY A 1 78 ? 3.736 4.579 17.182 1.00 96.69 78 GLY A N 1
ATOM 595 C CA . GLY A 1 78 ? 2.621 4.122 18.018 1.00 96.69 78 GLY A CA 1
ATOM 596 C C . GLY A 1 78 ? 1.668 3.120 17.345 1.00 96.69 78 GLY A C 1
ATOM 597 O O . GLY A 1 78 ? 0.613 2.818 17.909 1.00 96.69 78 GLY A O 1
ATOM 598 N N . VAL A 1 79 ? 2.003 2.593 16.161 1.00 97.81 79 VAL A N 1
ATOM 599 C CA . VAL A 1 79 ? 1.216 1.563 15.467 1.00 97.81 79 VAL A CA 1
ATOM 600 C C . VAL A 1 79 ? 1.581 0.178 16.002 1.00 97.81 79 VAL A C 1
ATOM 602 O O . VAL A 1 79 ? 2.742 -0.213 16.013 1.00 97.81 79 VAL A O 1
ATOM 605 N N . LYS A 1 80 ? 0.574 -0.591 16.438 1.00 97.81 80 LYS A N 1
ATOM 606 C CA . LYS A 1 80 ? 0.762 -1.961 16.963 1.00 97.81 80 LYS A CA 1
ATOM 607 C C . LYS A 1 80 ? 0.628 -3.056 15.905 1.00 97.81 80 LYS A C 1
ATOM 609 O O . LYS A 1 80 ? 1.105 -4.165 16.109 1.00 97.81 80 LYS A O 1
ATOM 614 N N . ALA A 1 81 ? -0.081 -2.763 14.822 1.00 97.56 81 ALA A N 1
ATOM 615 C CA . ALA A 1 81 ? -0.331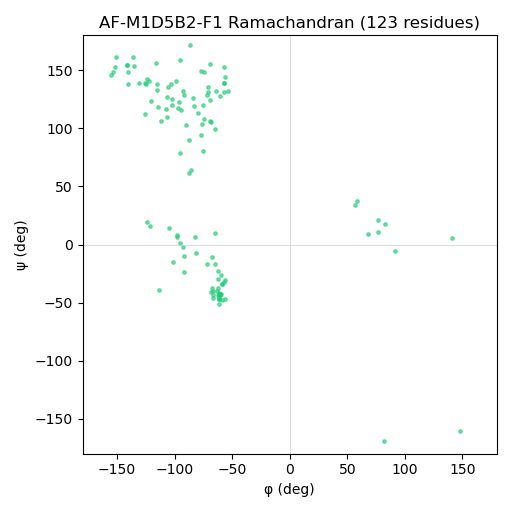 -3.685 13.726 1.00 97.56 81 ALA A CA 1
ATOM 616 C C . ALA A 1 81 ? -0.610 -2.891 12.449 1.00 97.56 81 ALA A C 1
ATOM 618 O O . ALA A 1 81 ? -1.231 -1.828 12.504 1.00 97.56 81 ALA A O 1
ATOM 619 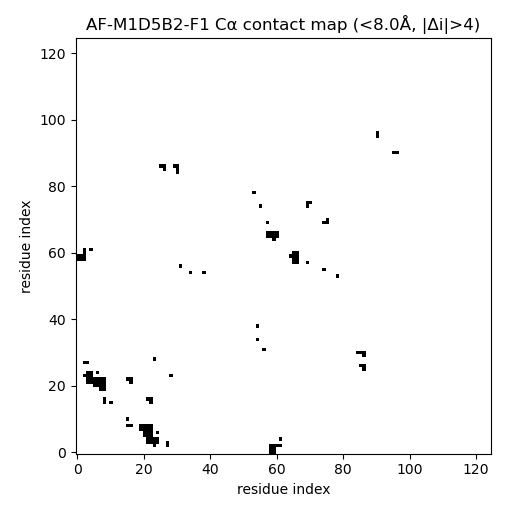N N . ILE A 1 82 ? -0.182 -3.433 11.313 1.00 97.38 82 ILE A N 1
ATOM 620 C CA . ILE A 1 82 ? -0.448 -2.892 9.983 1.00 97.38 82 ILE A CA 1
ATOM 621 C C . ILE A 1 82 ? -1.125 -3.963 9.132 1.00 97.38 82 ILE A C 1
ATOM 623 O O . ILE A 1 82 ? -0.809 -5.147 9.237 1.00 97.38 82 ILE A O 1
ATOM 627 N N . PHE A 1 83 ? -2.066 -3.535 8.298 1.00 97.06 83 PHE A N 1
ATOM 628 C CA . PHE A 1 83 ? -2.772 -4.389 7.353 1.00 97.06 83 PHE A CA 1
ATOM 629 C C . PHE A 1 83 ? -2.628 -3.787 5.961 1.00 97.06 83 PHE A C 1
ATOM 631 O O . PHE A 1 83 ? -2.735 -2.573 5.794 1.00 97.06 83 PHE A O 1
ATOM 638 N N . GLY A 1 84 ? -2.411 -4.646 4.973 1.00 96.12 84 GLY A N 1
ATOM 639 C CA . GLY A 1 84 ? -2.391 -4.294 3.561 1.00 96.12 84 GLY A CA 1
ATOM 640 C C . GLY A 1 84 ? -3.166 -5.331 2.760 1.00 96.12 84 GLY A C 1
ATOM 641 O O . GLY A 1 84 ? -3.412 -6.441 3.235 1.00 96.12 84 GLY A O 1
ATOM 642 N N . MET A 1 85 ? -3.565 -4.961 1.550 1.00 96.00 85 MET A N 1
ATOM 643 C CA . MET A 1 85 ? -4.182 -5.874 0.595 1.00 96.00 85 MET A CA 1
ATOM 644 C C . MET A 1 85 ? -3.684 -5.554 -0.806 1.00 96.00 85 MET A C 1
ATOM 646 O O . MET A 1 85 ? -3.329 -4.414 -1.091 1.00 96.00 85 MET A O 1
ATOM 650 N N . HIS A 1 86 ? -3.707 -6.560 -1.671 1.00 97.56 86 HIS A N 1
ATOM 651 C CA . HIS A 1 86 ? -3.437 -6.401 -3.088 1.00 97.56 86 HIS A CA 1
ATOM 652 C C . HIS A 1 86 ? -4.549 -7.095 -3.872 1.00 97.56 86 HIS A C 1
ATOM 654 O O . HIS A 1 86 ? -4.991 -8.184 -3.499 1.00 97.56 86 HIS A O 1
ATOM 660 N N . VAL A 1 87 ? -5.008 -6.473 -4.957 1.00 96.88 87 VAL A N 1
ATOM 661 C CA . VAL A 1 87 ? -5.937 -7.133 -5.883 1.00 96.88 87 VAL A CA 1
ATOM 662 C C . VAL A 1 87 ? -5.171 -8.206 -6.636 1.00 96.88 87 VAL A C 1
ATOM 664 O O . VAL A 1 87 ? -4.043 -7.980 -7.067 1.00 96.88 87 VAL A O 1
ATOM 667 N N . TRP A 1 88 ? -5.758 -9.386 -6.776 1.00 95.38 88 TRP A N 1
ATOM 668 C CA . TRP A 1 88 ? -5.096 -10.495 -7.446 1.00 95.38 88 TRP A CA 1
ATOM 669 C C . TRP A 1 88 ? -5.997 -11.011 -8.563 1.00 95.38 88 TRP A C 1
ATOM 671 O O . TRP A 1 88 ? -7.049 -11.574 -8.261 1.00 95.38 88 TRP A O 1
ATOM 681 N N . PRO A 1 89 ? -5.623 -10.840 -9.844 1.00 93.44 89 PRO A N 1
ATOM 682 C CA . PRO A 1 89 ? -6.516 -11.146 -10.964 1.00 93.44 89 PRO A CA 1
ATOM 683 C C . PRO A 1 89 ? -6.867 -12.637 -11.070 1.00 93.44 89 PRO A C 1
ATOM 685 O O . PRO A 1 89 ? -7.839 -12.997 -11.723 1.00 93.44 89 PRO A O 1
ATOM 688 N N . PHE A 1 90 ? -6.096 -13.507 -10.414 1.00 95.00 90 PHE A N 1
ATOM 689 C CA . PHE A 1 90 ? -6.300 -14.956 -10.430 1.00 95.00 90 PHE A CA 1
ATOM 690 C C . PHE A 1 90 ? -7.168 -15.480 -9.274 1.00 95.00 90 PHE A C 1
ATOM 692 O O . PHE A 1 90 ? -7.412 -16.681 -9.199 1.00 95.00 90 PHE A O 1
ATOM 699 N N . ILE A 1 91 ? -7.619 -14.612 -8.361 1.00 94.62 91 ILE A N 1
ATOM 700 C CA . ILE A 1 91 ? -8.524 -14.980 -7.264 1.00 94.62 91 ILE A CA 1
ATOM 701 C C . ILE A 1 91 ? -9.922 -14.425 -7.582 1.00 94.62 91 ILE A C 1
ATOM 703 O O . ILE A 1 91 ? -10.042 -13.227 -7.845 1.00 94.62 91 ILE A O 1
ATOM 707 N N . PRO A 1 92 ? -10.988 -15.253 -7.553 1.00 96.69 92 PRO A N 1
ATOM 708 C CA . PRO A 1 92 ? -12.348 -14.781 -7.788 1.00 96.69 92 PRO A CA 1
ATOM 709 C C . PRO A 1 92 ? -12.763 -13.658 -6.832 1.00 96.69 92 PRO A C 1
ATOM 711 O O . PRO A 1 92 ? -12.426 -13.660 -5.646 1.00 96.69 92 PRO A O 1
ATOM 714 N N . THR A 1 93 ? -13.556 -12.713 -7.335 1.00 96.88 93 THR A N 1
ATOM 715 C CA . THR A 1 93 ? -14.126 -11.639 -6.516 1.00 96.88 93 THR A CA 1
ATOM 716 C C . THR A 1 93 ? -14.938 -12.207 -5.350 1.00 96.88 93 THR A C 1
ATOM 718 O O . THR A 1 93 ? -15.686 -13.168 -5.504 1.00 96.88 93 THR A O 1
ATOM 721 N N . GLY A 1 94 ? -14.796 -11.590 -4.174 1.00 96.31 94 GLY A N 1
ATOM 722 C CA . GLY A 1 94 ? -15.436 -12.043 -2.935 1.00 96.31 94 GLY A CA 1
ATOM 723 C C . GLY A 1 94 ? -14.588 -13.015 -2.109 1.00 96.31 94 GLY A C 1
ATOM 724 O O . GLY A 1 94 ? -14.971 -13.334 -0.987 1.00 96.31 94 GLY A O 1
ATOM 725 N N . ILE A 1 95 ? -13.425 -13.440 -2.616 1.00 97.75 95 ILE A N 1
ATOM 726 C CA . ILE A 1 95 ? -12.484 -14.306 -1.899 1.00 97.75 95 ILE A CA 1
ATOM 727 C C . ILE A 1 95 ? -11.274 -13.493 -1.429 1.00 97.75 95 ILE A C 1
ATOM 729 O O . ILE A 1 95 ? -10.706 -12.704 -2.182 1.00 97.75 95 ILE A O 1
ATOM 733 N N . ILE A 1 96 ? -10.856 -13.716 -0.180 1.00 96.38 96 ILE A N 1
ATOM 734 C CA . ILE A 1 96 ? -9.637 -13.141 0.402 1.00 96.38 96 ILE A CA 1
ATOM 735 C C . ILE A 1 96 ? -8.667 -14.285 0.698 1.00 96.38 96 ILE A C 1
ATOM 737 O O . ILE A 1 96 ? -8.970 -15.167 1.500 1.00 96.38 96 ILE A O 1
ATOM 741 N N . GLY A 1 97 ? -7.500 -14.263 0.054 1.00 95.44 97 GLY A N 1
ATOM 742 C CA . GLY A 1 97 ? -6.405 -15.190 0.333 1.00 95.44 97 GLY A CA 1
ATOM 743 C C . GLY A 1 97 ? -5.432 -14.609 1.357 1.00 95.44 97 GLY A C 1
ATOM 744 O O . GLY A 1 97 ?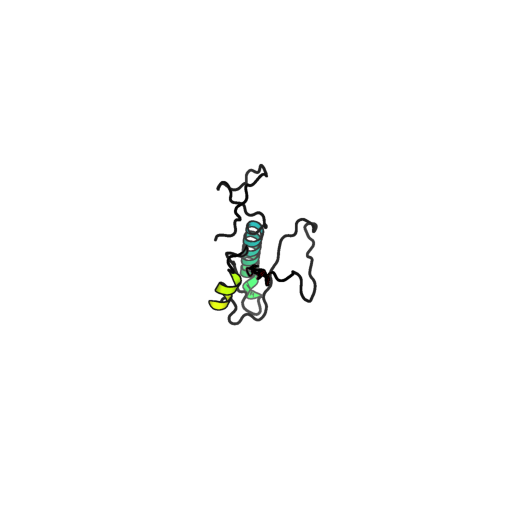 -5.000 -13.466 1.224 1.00 95.44 97 GLY A O 1
ATOM 745 N N . SER A 1 98 ? -5.064 -15.390 2.371 1.00 95.88 98 SER A N 1
ATOM 746 C CA . SER A 1 98 ? -4.036 -15.019 3.346 1.00 95.88 98 SER A CA 1
ATOM 747 C C . SER A 1 98 ? -3.327 -16.258 3.892 1.00 95.88 98 SER A C 1
ATOM 749 O O . SER A 1 98 ? -3.822 -17.380 3.776 1.00 95.88 98 SER A O 1
ATOM 751 N N . ARG A 1 99 ? -2.141 -16.063 4.473 1.00 95.38 99 ARG A N 1
ATOM 752 C CA . ARG A 1 99 ? -1.413 -17.101 5.209 1.00 95.38 99 ARG A CA 1
ATOM 753 C C . ARG A 1 99 ? -0.520 -16.481 6.283 1.00 95.38 99 ARG A C 1
ATOM 755 O O . ARG A 1 99 ? -0.076 -15.349 6.093 1.00 95.38 99 ARG A O 1
ATOM 762 N N . PRO A 1 100 ? -0.225 -17.197 7.381 1.00 97.44 100 PRO A N 1
ATOM 763 C CA . PRO A 1 100 ? 0.843 -16.799 8.286 1.00 97.44 100 PRO A CA 1
ATOM 764 C C . PRO A 1 100 ? 2.220 -16.981 7.625 1.00 97.44 100 PRO A C 1
ATOM 766 O O . PRO A 1 100 ? 2.402 -17.821 6.739 1.00 97.44 100 PRO A O 1
ATOM 769 N N . GLY A 1 101 ? 3.205 -16.221 8.106 1.00 96.69 101 GLY A N 1
ATOM 770 C CA . GLY A 1 101 ? 4.579 -16.264 7.604 1.00 96.69 101 GLY A CA 1
ATOM 771 C C . GLY A 1 101 ? 4.804 -15.436 6.328 1.00 96.69 101 GLY A C 1
ATOM 772 O O . GLY A 1 101 ? 3.950 -14.632 5.952 1.00 96.69 101 GLY A O 1
ATOM 773 N N . PRO A 1 102 ? 5.969 -15.595 5.671 1.00 95.81 102 PRO A N 1
ATOM 774 C CA . PRO A 1 102 ? 6.316 -14.849 4.456 1.00 95.81 102 PRO A CA 1
ATOM 775 C C . PRO A 1 102 ? 5.265 -15.071 3.375 1.00 95.81 102 PRO A C 1
ATOM 777 O O . PRO A 1 102 ? 4.872 -16.213 3.225 1.00 95.81 102 PRO A O 1
ATOM 780 N N . ILE A 1 103 ? 4.842 -14.061 2.605 1.00 95.06 103 ILE A N 1
ATOM 781 C CA . ILE A 1 103 ? 3.867 -14.228 1.503 1.00 95.06 103 ILE A CA 1
ATOM 782 C C . ILE A 1 103 ? 4.468 -13.960 0.117 1.00 95.06 103 ILE A C 1
ATOM 784 O O . ILE A 1 103 ? 4.196 -14.726 -0.805 1.00 95.06 103 ILE A O 1
ATOM 788 N N . MET A 1 104 ? 5.333 -12.948 0.002 1.00 94.19 104 MET A N 1
ATOM 789 C CA . MET A 1 104 ? 6.064 -12.561 -1.211 1.00 94.19 104 MET A CA 1
ATOM 790 C C . MET A 1 104 ? 7.576 -12.742 -1.012 1.00 94.19 104 MET A C 1
ATOM 792 O O . MET A 1 104 ? 8.061 -12.744 0.121 1.00 94.19 104 MET A O 1
ATOM 796 N N . ALA A 1 105 ? 8.317 -12.911 -2.109 1.00 95.38 105 ALA A N 1
ATOM 797 C CA . ALA A 1 105 ? 9.776 -13.004 -2.084 1.00 95.38 105 ALA A CA 1
ATOM 798 C C . ALA A 1 105 ? 10.424 -11.620 -1.907 1.00 95.38 105 ALA A C 1
ATOM 800 O O . ALA A 1 105 ? 9.895 -10.615 -2.378 1.00 95.38 105 ALA A O 1
ATOM 801 N N . GLY A 1 106 ? 11.595 -11.579 -1.269 1.00 93.38 106 GLY A N 1
ATOM 802 C CA . GLY A 1 106 ? 12.450 -10.392 -1.282 1.00 93.38 106 GLY A CA 1
ATOM 803 C C . GLY A 1 106 ? 13.145 -10.227 -2.636 1.00 93.38 106 GLY A C 1
ATOM 804 O O . GLY A 1 106 ? 13.470 -11.216 -3.293 1.00 93.38 106 GLY A O 1
ATOM 805 N N . ALA A 1 107 ? 13.398 -8.982 -3.041 1.00 91.31 107 ALA A N 1
ATOM 806 C CA . ALA A 1 107 ? 14.126 -8.660 -4.264 1.00 91.31 107 ALA A CA 1
ATOM 807 C C . ALA A 1 107 ? 15.453 -7.962 -3.936 1.00 91.31 107 ALA A C 1
ATOM 809 O O . ALA A 1 107 ? 15.509 -7.078 -3.084 1.00 91.31 107 ALA A O 1
ATOM 810 N N . GLY A 1 108 ? 16.516 -8.345 -4.642 1.00 89.81 108 GLY A N 1
ATOM 811 C CA . GLY A 1 108 ? 17.843 -7.743 -4.540 1.00 89.81 108 GLY A CA 1
ATOM 812 C C . GLY A 1 108 ? 18.490 -7.641 -5.917 1.00 89.81 108 GLY A C 1
ATOM 813 O O . GLY A 1 108 ? 18.146 -8.388 -6.832 1.00 89.81 108 GLY A O 1
ATOM 814 N N . ARG A 1 109 ? 19.416 -6.696 -6.079 1.00 92.25 109 ARG A N 1
ATOM 815 C CA . ARG A 1 109 ? 20.202 -6.523 -7.307 1.00 92.25 109 ARG A CA 1
ATOM 816 C C . ARG A 1 109 ? 21.680 -6.637 -6.963 1.00 92.25 109 ARG A C 1
ATOM 818 O O . ARG A 1 109 ? 22.109 -6.118 -5.938 1.00 92.25 109 ARG A O 1
ATOM 825 N N . PHE A 1 110 ? 22.447 -7.288 -7.827 1.00 94.69 110 PHE A N 1
ATOM 826 C CA . PHE A 1 110 ? 23.903 -7.333 -7.745 1.00 94.69 110 PHE A CA 1
ATOM 827 C C . PHE A 1 110 ? 24.493 -7.091 -9.134 1.00 94.69 110 PHE A C 1
ATOM 829 O O . PHE A 1 110 ? 23.855 -7.386 -10.145 1.00 94.69 110 PHE A O 1
ATOM 836 N N . THR A 1 111 ? 25.714 -6.567 -9.174 1.00 95.88 111 THR A N 1
ATOM 837 C CA . THR A 1 111 ? 26.462 -6.343 -10.413 1.00 95.88 111 THR A CA 1
ATOM 838 C C . THR A 1 111 ? 27.755 -7.134 -10.335 1.00 95.88 111 THR A C 1
ATOM 840 O O . THR A 1 111 ? 28.536 -6.946 -9.405 1.00 95.88 111 THR A O 1
ATOM 843 N N . ALA A 1 112 ? 27.986 -8.007 -11.313 1.00 93.94 112 ALA A N 1
ATOM 844 C CA . ALA A 1 112 ? 29.244 -8.726 -11.459 1.00 93.94 112 ALA A CA 1
ATOM 845 C C . ALA A 1 112 ? 30.074 -8.077 -12.569 1.00 93.94 112 ALA A C 1
ATOM 847 O O . ALA A 1 112 ? 29.606 -7.927 -13.698 1.00 93.94 112 ALA A O 1
ATOM 848 N N . ILE A 1 113 ? 31.308 -7.694 -12.247 1.00 93.12 113 ILE A N 1
ATOM 849 C CA . ILE A 1 113 ? 32.260 -7.139 -13.209 1.00 93.12 113 ILE A CA 1
ATOM 850 C C . ILE A 1 113 ? 33.321 -8.203 -13.460 1.00 93.12 113 ILE A C 1
ATOM 852 O O . ILE A 1 113 ? 34.054 -8.577 -12.549 1.00 93.12 113 ILE A O 1
ATOM 856 N N . MET A 1 114 ? 33.403 -8.689 -14.697 1.00 89.75 114 MET A N 1
ATOM 857 C CA . MET A 1 114 ? 34.476 -9.588 -15.115 1.00 89.75 114 MET A CA 1
ATOM 858 C C . MET A 1 114 ? 35.598 -8.772 -15.752 1.00 89.75 114 MET A C 1
ATOM 860 O O . MET A 1 114 ? 35.406 -8.164 -16.806 1.00 89.75 114 MET A O 1
ATOM 864 N N . ALA A 1 115 ? 36.773 -8.777 -15.128 1.00 86.06 115 ALA A N 1
ATOM 865 C CA . ALA A 1 115 ? 37.993 -8.240 -15.711 1.00 86.06 115 ALA A CA 1
ATOM 866 C C . ALA A 1 115 ? 38.873 -9.395 -16.201 1.00 86.06 115 ALA A C 1
ATOM 868 O O . ALA A 1 115 ? 39.006 -10.420 -15.537 1.00 86.06 115 ALA A O 1
ATOM 869 N N . ARG A 1 116 ? 39.467 -9.226 -17.381 1.00 79.69 116 ARG A N 1
ATOM 870 C CA . ARG A 1 116 ? 40.468 -10.144 -17.930 1.00 79.69 116 ARG A CA 1
ATOM 871 C C . ARG A 1 116 ? 41.844 -9.584 -17.610 1.00 79.69 116 ARG A C 1
ATOM 873 O O . ARG A 1 116 ? 42.178 -8.502 -18.088 1.00 79.69 116 ARG A O 1
ATOM 880 N N . GLU A 1 117 ? 42.633 -10.312 -16.830 1.00 75.06 117 GLU A N 1
ATOM 881 C CA . GLU A 1 117 ? 44.063 -10.036 -16.729 1.00 75.06 117 GLU A CA 1
ATOM 88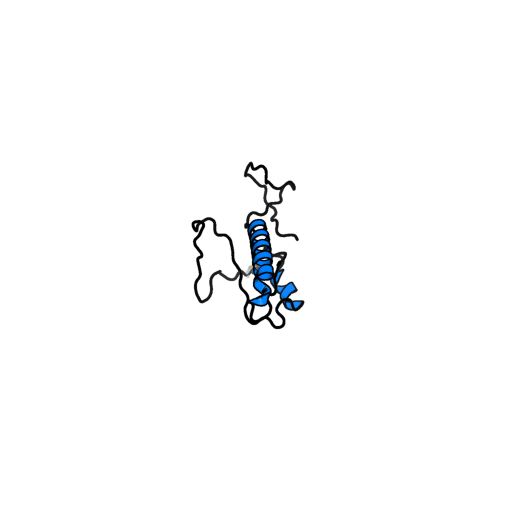2 C C . GLU A 1 117 ? 44.739 -10.451 -18.038 1.00 75.06 117 GLU A C 1
ATOM 884 O O . GLU A 1 117 ? 44.485 -11.524 -18.595 1.00 75.06 117 GLU A O 1
ATOM 889 N N . ARG A 1 118 ? 45.566 -9.557 -18.580 1.00 65.44 118 ARG A N 1
ATOM 890 C CA . ARG A 1 118 ? 46.316 -9.797 -19.810 1.00 65.44 118 ARG A CA 1
ATOM 891 C C . ARG A 1 118 ? 47.491 -10.710 -19.455 1.00 65.44 118 ARG A C 1
ATOM 893 O O . ARG A 1 118 ? 48.532 -10.231 -19.026 1.00 65.44 118 ARG A O 1
ATOM 900 N N . TRP A 1 119 ? 47.322 -12.016 -19.624 1.00 63.34 119 TRP A N 1
ATOM 901 C CA . TRP A 1 119 ? 48.434 -12.961 -19.538 1.00 63.34 119 TRP A CA 1
ATOM 902 C C . TRP A 1 119 ? 49.350 -12.755 -20.747 1.00 63.34 119 TRP A C 1
ATOM 904 O O . TRP A 1 119 ? 48.998 -13.107 -21.873 1.00 63.34 119 TRP A O 1
ATOM 914 N N . THR A 1 120 ? 50.518 -12.149 -20.540 1.00 64.38 120 THR A N 1
ATOM 915 C CA . THR A 1 120 ? 51.590 -12.168 -21.538 1.00 64.38 120 THR A CA 1
ATOM 916 C C . THR A 1 120 ? 52.297 -13.511 -21.444 1.00 64.38 120 THR A C 1
ATOM 918 O O . THR A 1 120 ? 52.949 -13.801 -20.444 1.00 64.38 120 THR A O 1
ATOM 921 N N . CYS A 1 121 ? 52.171 -14.338 -22.479 1.00 61.78 121 CYS A N 1
ATOM 922 C CA . CYS A 1 121 ? 53.020 -15.511 -22.637 1.00 61.78 121 CYS A CA 1
ATOM 923 C C . CYS A 1 121 ? 54.443 -15.012 -22.940 1.00 61.78 121 CYS A C 1
ATOM 925 O O . CYS A 1 121 ? 54.694 -14.471 -24.017 1.00 61.78 121 CYS A O 1
ATOM 927 N N . SER A 1 122 ? 55.356 -15.093 -21.970 1.00 65.44 122 SER A N 1
ATOM 928 C CA . SER A 1 122 ? 56.775 -14.835 -22.212 1.00 65.44 122 SER A CA 1
ATOM 929 C C . SER A 1 122 ? 57.359 -16.036 -22.953 1.00 65.44 122 SER A C 1
ATOM 931 O O . SER A 1 122 ? 57.530 -17.099 -22.359 1.00 65.44 122 SER A O 1
ATOM 933 N N . ASN A 1 123 ? 57.661 -15.871 -24.242 1.00 56.84 123 ASN A N 1
ATOM 934 C CA . ASN A 1 123 ? 58.492 -16.817 -24.983 1.00 56.84 123 ASN A CA 1
ATOM 935 C C . ASN A 1 123 ? 59.910 -16.795 -24.393 1.00 56.84 123 ASN A C 1
ATOM 937 O O . ASN A 1 123 ? 60.699 -15.907 -24.706 1.00 56.84 123 ASN A O 1
ATOM 941 N N . THR A 1 124 ? 60.233 -17.764 -23.543 1.00 52.12 124 THR A N 1
ATOM 942 C CA . THR A 1 124 ? 61.616 -18.187 -23.301 1.00 52.12 124 THR A CA 1
ATOM 943 C C . THR A 1 124 ? 62.070 -19.039 -24.485 1.00 52.12 124 THR A C 1
ATOM 945 O O . THR A 1 124 ? 61.628 -20.179 -24.624 1.00 52.12 124 THR A O 1
ATOM 948 N N . THR A 1 125 ? 62.889 -18.446 -25.357 1.00 52.78 125 THR A N 1
ATOM 949 C CA . THR A 1 125 ? 63.908 -19.149 -26.161 1.00 52.78 125 THR A CA 1
ATOM 950 C C . THR A 1 125 ? 64.972 -19.769 -25.275 1.00 52.78 125 THR A C 1
ATOM 952 O O . THR A 1 125 ? 65.284 -19.139 -24.238 1.00 52.78 125 THR A O 1
#